Protein AF-A0A2B7ZLS0-F1 (afdb_monomer)

Radius of gyration: 19.52 Å; Cα contacts (8 Å, |Δi|>4): 32; chains: 1; bounding box: 53×21×35 Å

Organism: NCBI:txid73230

Foldseek 3Di:
DDPVVVVVVCPVPDDDDPADPVCVVVLLVVLQVLLVVLVVVCVVDPDPVSCVVRVVSSVVSND

Secondary structure (DSSP, 8-state):
--HHHHHHHHTTS----SS-TTTHHHHHHHHHHHHHHHHHHHHHS--TTHIIIIIHHHHHHH-

InterPro domains:
  IPR007915 Oligosaccharyltransferase complex subunit [PF05251] (13-63)

Nearest PDB structures (foldseek):
  6s7t-assembly1_F  TM=4.507E-01  e=8.149E+00  Homo sapiens

pLDDT: mean 92.36, std 5.23, range [68.75, 98.25]

Sequence (63 aa):
MSLNEIWDSAGGSPFYPLVSKNTQFFVSFTLLVTTVVLIGFFGLNRTLLSLPLLGVPASLAFG

Structure (mmCIF, N/CA/C/O backbone):
data_AF-A0A2B7ZLS0-F1
#
_entry.id   AF-A0A2B7ZLS0-F1
#
loop_
_ato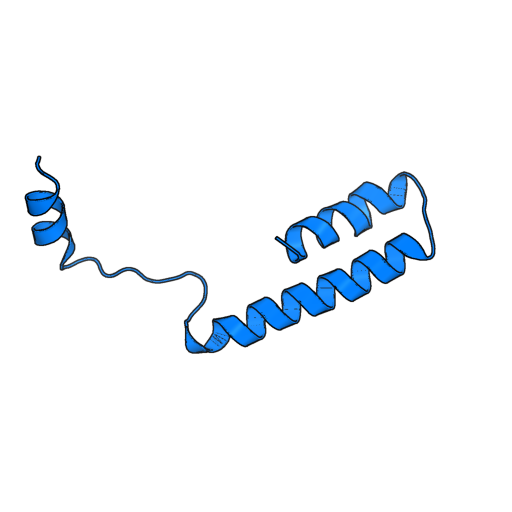m_site.group_PDB
_atom_site.id
_atom_site.type_symbol
_atom_site.label_atom_id
_atom_site.label_alt_id
_atom_site.label_comp_id
_atom_site.label_asym_id
_atom_site.label_entity_id
_atom_site.label_seq_id
_atom_site.pdbx_PDB_ins_code
_atom_site.Cartn_x
_atom_site.Cartn_y
_atom_site.Cartn_z
_atom_site.occupancy
_atom_site.B_iso_or_equiv
_atom_site.auth_seq_id
_atom_site.auth_comp_id
_atom_site.auth_asym_id
_atom_site.auth_atom_id
_atom_site.pdbx_PDB_model_num
ATOM 1 N N . MET A 1 1 ? 32.356 17.658 -4.269 1.00 68.75 1 MET A N 1
ATOM 2 C CA . MET A 1 1 ? 31.616 16.912 -5.301 1.00 68.75 1 MET A CA 1
ATOM 3 C C . MET A 1 1 ? 30.502 17.786 -5.832 1.00 68.75 1 MET A C 1
ATOM 5 O O . MET A 1 1 ? 29.722 18.296 -5.032 1.00 68.75 1 MET A O 1
ATOM 9 N N . SER A 1 2 ? 30.467 18.008 -7.142 1.00 92.50 2 SER A N 1
ATOM 10 C CA . SER A 1 2 ? 29.374 18.709 -7.824 1.00 92.50 2 SER A CA 1
ATOM 11 C C . SER A 1 2 ? 28.242 17.740 -8.194 1.00 92.50 2 SER A C 1
ATOM 13 O O . SER A 1 2 ? 28.458 16.534 -8.294 1.00 92.50 2 SER A O 1
ATOM 15 N N . LEU A 1 3 ? 27.029 18.256 -8.425 1.00 90.12 3 LEU A N 1
ATOM 16 C CA . LEU A 1 3 ? 25.892 17.454 -8.911 1.00 90.12 3 LEU A CA 1
ATOM 17 C C . LEU A 1 3 ? 26.208 16.739 -10.235 1.00 90.12 3 LEU A C 1
ATOM 19 O O . LEU A 1 3 ? 25.760 15.615 -10.434 1.00 90.12 3 LEU A O 1
ATOM 23 N N . ASN A 1 4 ? 27.017 17.365 -11.095 1.00 90.12 4 ASN A N 1
ATOM 24 C CA . ASN A 1 4 ? 27.450 16.776 -12.362 1.00 90.12 4 ASN A CA 1
ATOM 25 C C . ASN A 1 4 ? 28.348 15.550 -12.139 1.00 90.12 4 ASN A C 1
ATOM 27 O O . ASN A 1 4 ? 28.123 14.514 -12.746 1.00 90.12 4 ASN A O 1
ATOM 31 N N . GLU A 1 5 ? 29.296 15.618 -11.198 1.00 88.81 5 GLU A N 1
ATOM 32 C CA . GLU A 1 5 ? 30.160 14.472 -10.863 1.00 88.81 5 GLU A CA 1
ATOM 33 C C . GLU A 1 5 ? 29.361 13.289 -10.281 1.00 88.81 5 GLU A C 1
ATOM 35 O O . GLU A 1 5 ? 29.677 12.124 -10.533 1.00 88.81 5 GLU A O 1
ATOM 40 N N . ILE A 1 6 ? 28.304 13.569 -9.511 1.00 86.50 6 ILE A N 1
ATOM 41 C CA . ILE A 1 6 ? 27.402 12.538 -8.968 1.00 86.50 6 ILE A CA 1
ATOM 42 C C . ILE A 1 6 ? 26.549 11.923 -10.087 1.00 86.50 6 ILE A C 1
ATOM 44 O O . ILE A 1 6 ? 26.366 10.710 -10.120 1.00 86.50 6 ILE A O 1
ATOM 48 N N . TRP A 1 7 ? 26.049 12.740 -11.016 1.00 86.44 7 TRP A N 1
ATOM 49 C CA . TRP A 1 7 ? 25.289 12.270 -12.176 1.00 86.44 7 TRP A CA 1
ATOM 50 C C . TRP A 1 7 ? 26.122 11.344 -13.069 1.00 86.44 7 TRP A C 1
ATOM 52 O O . TRP A 1 7 ? 25.687 10.234 -13.379 1.00 86.44 7 TRP A O 1
ATOM 62 N N . ASP A 1 8 ? 27.340 11.764 -13.412 1.00 89.00 8 ASP A N 1
ATOM 63 C CA . ASP A 1 8 ? 28.236 10.992 -14.276 1.00 89.00 8 ASP A CA 1
ATOM 64 C C . ASP A 1 8 ? 28.655 9.663 -13.626 1.00 89.00 8 ASP A C 1
ATOM 66 O O . ASP A 1 8 ? 28.772 8.641 -14.304 1.00 89.00 8 ASP A O 1
ATOM 70 N N . SER A 1 9 ? 28.821 9.638 -12.298 1.00 87.06 9 SER A N 1
ATOM 71 C CA . SER A 1 9 ? 29.139 8.409 -11.555 1.00 87.06 9 SER A CA 1
ATOM 72 C C . SER A 1 9 ? 27.932 7.493 -11.303 1.00 87.06 9 SER A C 1
ATOM 74 O O . SER A 1 9 ? 28.112 6.287 -11.120 1.00 87.06 9 SER A O 1
ATOM 76 N N . ALA A 1 10 ? 26.699 8.010 -11.346 1.00 85.69 10 ALA A N 1
ATOM 77 C CA . ALA A 1 10 ? 25.476 7.233 -11.122 1.00 85.69 10 ALA A CA 1
ATOM 78 C C . ALA A 1 10 ? 25.051 6.360 -12.321 1.00 85.69 10 ALA A C 1
ATOM 80 O O . ALA A 1 10 ? 24.186 5.496 -12.165 1.00 85.69 10 ALA A O 1
ATOM 81 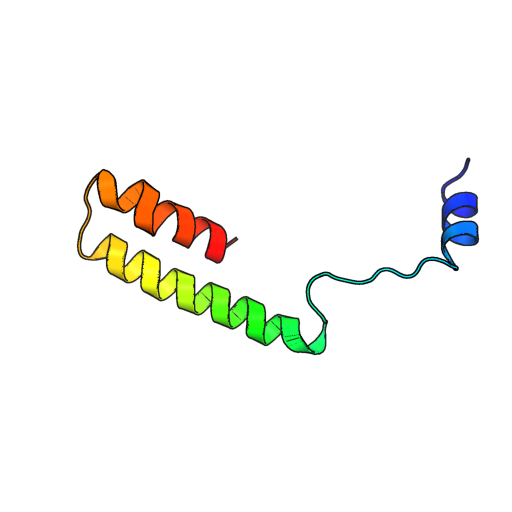N N . GLY A 1 11 ? 25.668 6.521 -13.499 1.00 82.19 11 GLY A N 1
ATOM 82 C CA . GLY A 1 11 ? 25.316 5.777 -14.719 1.00 82.19 11 GLY A CA 1
ATOM 83 C C . GLY A 1 11 ? 25.380 4.243 -14.597 1.00 82.19 11 GLY A C 1
ATOM 84 O O . GLY A 1 11 ? 24.708 3.543 -15.351 1.00 82.19 11 GLY A O 1
ATOM 85 N N . GLY A 1 12 ? 26.138 3.710 -13.630 1.00 84.12 12 GLY A N 1
ATOM 86 C CA . GLY A 1 12 ? 26.218 2.271 -13.337 1.00 84.12 12 GLY A CA 1
ATOM 87 C C . GLY A 1 12 ? 25.175 1.741 -12.342 1.00 84.12 12 GLY A C 1
ATOM 88 O O . GLY A 1 12 ? 25.104 0.532 -12.132 1.00 84.12 12 GLY A O 1
ATOM 89 N N . SER A 1 13 ? 24.374 2.615 -11.723 1.00 87.31 13 SER A N 1
ATOM 90 C CA . SER A 1 13 ? 23.416 2.263 -10.666 1.00 87.31 13 SER A CA 1
ATOM 91 C C . SER A 1 13 ? 22.006 2.766 -11.008 1.00 87.31 13 SER A C 1
ATOM 93 O O . SER A 1 13 ? 21.549 3.764 -10.442 1.00 87.31 13 SER A O 1
ATOM 95 N N . PRO A 1 14 ? 21.292 2.097 -11.931 1.00 86.25 14 PRO A N 1
ATOM 96 C CA . PRO A 1 14 ? 19.950 2.510 -12.327 1.00 86.25 14 PRO A CA 1
ATOM 97 C C . PRO A 1 14 ? 18.948 2.420 -11.165 1.00 86.25 14 PRO A C 1
ATOM 99 O O . PRO A 1 14 ? 19.057 1.575 -10.277 1.00 86.25 14 PRO A O 1
ATOM 102 N N . PHE A 1 15 ? 17.940 3.295 -11.190 1.00 88.12 15 PHE A N 1
ATOM 103 C CA . PHE A 1 15 ? 16.848 3.292 -10.220 1.00 88.12 15 PHE A CA 1
ATOM 104 C C . PHE A 1 15 ? 15.874 2.140 -10.491 1.00 88.12 15 PHE A C 1
ATOM 106 O O . PHE A 1 15 ? 15.306 2.037 -11.579 1.00 88.12 15 PHE A O 1
ATOM 113 N N . TYR A 1 16 ? 15.632 1.319 -9.470 1.00 90.56 16 TYR A N 1
ATOM 114 C CA . TYR A 1 16 ? 14.636 0.252 -9.498 1.00 90.56 16 TYR A CA 1
ATOM 115 C C . TYR A 1 16 ? 13.455 0.641 -8.603 1.00 90.56 16 TYR A C 1
ATOM 117 O O . TYR A 1 16 ? 13.587 0.604 -7.377 1.00 90.56 16 TYR A O 1
ATOM 125 N N . PRO A 1 17 ? 12.307 1.047 -9.174 1.00 92.75 17 PRO A N 1
ATOM 126 C CA . PRO A 1 17 ? 11.158 1.431 -8.371 1.00 92.75 17 PRO A CA 1
ATOM 127 C C . PRO A 1 17 ? 10.580 0.219 -7.637 1.00 92.75 17 PRO A C 1
ATOM 129 O O . PRO A 1 17 ? 10.470 -0.868 -8.203 1.00 92.75 17 PRO A O 1
ATOM 132 N N . LEU A 1 18 ? 10.127 0.440 -6.400 1.00 94.88 18 LEU A N 1
ATOM 133 C CA . LEU A 1 18 ? 9.398 -0.562 -5.609 1.00 94.88 18 LEU A CA 1
ATOM 134 C C . LEU A 1 18 ? 8.143 -1.077 -6.333 1.00 94.88 18 LEU A C 1
ATOM 136 O O . LEU A 1 18 ? 7.784 -2.242 -6.200 1.00 94.88 18 LEU A O 1
ATOM 140 N N . VAL A 1 19 ? 7.484 -0.215 -7.114 1.00 95.06 19 VAL A N 1
ATOM 141 C CA . VAL A 1 19 ? 6.329 -0.568 -7.946 1.00 95.06 19 VAL A CA 1
ATOM 142 C C . VAL A 1 19 ? 6.685 -0.335 -9.407 1.00 95.06 19 VAL A C 1
ATOM 144 O O . VAL A 1 19 ? 7.011 0.780 -9.811 1.00 95.06 19 VAL A O 1
ATOM 147 N N . SER A 1 20 ? 6.611 -1.392 -10.218 1.00 95.06 20 SER A N 1
ATOM 148 C CA . SER A 1 20 ? 6.898 -1.291 -11.648 1.00 95.06 20 SER A CA 1
ATOM 149 C C . SER A 1 20 ? 5.891 -0.377 -12.360 1.00 95.06 20 SER A C 1
ATOM 151 O O . SER A 1 20 ? 4.707 -0.342 -12.017 1.00 95.06 20 SER A O 1
ATOM 153 N N . LYS A 1 21 ? 6.334 0.307 -13.421 1.00 93.25 21 LYS A N 1
ATOM 154 C CA . LYS A 1 21 ? 5.472 1.177 -14.239 1.00 93.25 21 LYS A CA 1
ATOM 155 C C . LYS A 1 21 ? 4.235 0.447 -14.780 1.00 93.25 21 LYS A C 1
ATOM 157 O O . LYS A 1 21 ? 3.154 1.022 -14.838 1.00 93.25 21 LYS A O 1
ATOM 162 N N . ASN A 1 22 ? 4.383 -0.830 -15.130 1.00 96.69 22 ASN A N 1
ATOM 163 C CA . ASN A 1 22 ? 3.310 -1.639 -15.712 1.00 96.69 22 ASN A CA 1
ATOM 164 C C . ASN A 1 22 ? 2.240 -2.031 -14.681 1.00 96.69 22 ASN A C 1
ATOM 166 O O . ASN A 1 22 ? 1.108 -2.323 -15.055 1.00 96.69 22 ASN A O 1
ATOM 170 N N . THR A 1 23 ? 2.579 -2.026 -13.390 1.00 97.19 23 THR A N 1
ATOM 171 C CA . THR A 1 23 ? 1.668 -2.402 -12.299 1.00 97.19 23 THR A CA 1
ATOM 172 C C . THR A 1 23 ? 1.161 -1.205 -11.499 1.00 97.19 23 THR A C 1
ATOM 174 O O . THR A 1 23 ? 0.272 -1.378 -10.671 1.00 97.19 23 THR A O 1
ATOM 177 N N . GLN A 1 24 ? 1.681 0.002 -11.743 1.00 96.19 24 GLN A N 1
ATOM 178 C CA . GLN A 1 24 ? 1.358 1.205 -10.972 1.00 96.19 24 GLN A CA 1
ATOM 179 C C . GLN A 1 24 ? -0.151 1.476 -10.905 1.00 96.19 24 GLN A C 1
ATOM 181 O O . GLN A 1 24 ? -0.686 1.653 -9.816 1.00 96.19 24 GLN A O 1
ATOM 186 N N . PHE A 1 25 ? -0.852 1.432 -12.044 1.00 96.56 25 PHE A N 1
ATOM 187 C CA . PHE A 1 25 ? -2.305 1.636 -12.076 1.00 96.56 25 PHE A CA 1
ATOM 188 C C . PHE A 1 25 ? -3.053 0.583 -11.253 1.00 96.56 25 PHE A C 1
ATOM 190 O O . PHE A 1 25 ? -3.922 0.925 -10.458 1.00 96.56 25 PHE A O 1
ATOM 197 N N . PHE A 1 26 ? -2.695 -0.693 -11.413 1.00 97.81 26 PHE A N 1
ATOM 198 C CA . PHE A 1 26 ? -3.342 -1.793 -10.700 1.00 97.81 26 PHE A CA 1
ATOM 199 C C . PHE A 1 26 ? -3.154 -1.680 -9.183 1.00 97.81 26 PHE A C 1
ATOM 201 O O . PHE A 1 26 ? -4.115 -1.830 -8.428 1.00 97.81 26 PHE A O 1
ATOM 208 N N . VAL A 1 27 ? -1.933 -1.366 -8.739 1.00 97.38 27 VAL A N 1
ATOM 209 C CA . VAL A 1 27 ? -1.618 -1.154 -7.322 1.00 97.38 27 VAL A CA 1
ATOM 210 C C . VAL A 1 27 ? -2.421 0.027 -6.779 1.00 97.38 27 VAL A C 1
ATOM 212 O O . VAL A 1 27 ? -3.177 -0.151 -5.828 1.00 97.38 27 VAL A O 1
ATOM 215 N N . SER A 1 28 ? -2.355 1.198 -7.418 1.00 96.12 28 SER A N 1
ATOM 216 C CA . SER A 1 28 ? -3.095 2.387 -6.972 1.00 96.12 28 SER A CA 1
ATOM 217 C C . SER A 1 28 ? -4.611 2.176 -6.957 1.00 96.12 28 SER A C 1
ATOM 219 O O . SER A 1 28 ? -5.278 2.586 -6.011 1.00 96.12 28 SER A O 1
ATOM 221 N N . PHE A 1 29 ? -5.168 1.501 -7.964 1.00 97.50 29 PHE A N 1
ATOM 222 C CA . PHE A 1 29 ? -6.594 1.176 -8.005 1.00 97.50 29 PHE A CA 1
ATOM 223 C C . PHE A 1 29 ? -6.994 0.231 -6.866 1.00 97.50 29 PHE A C 1
ATOM 225 O O . PHE A 1 29 ? -8.015 0.445 -6.216 1.00 97.50 29 PHE A O 1
ATOM 232 N N . THR A 1 30 ? -6.169 -0.776 -6.576 1.00 98.06 30 THR A N 1
ATOM 233 C CA . THR A 1 30 ? -6.403 -1.705 -5.461 1.00 98.06 30 THR A CA 1
ATOM 234 C C . THR A 1 30 ? -6.362 -0.983 -4.114 1.00 98.06 30 THR A C 1
ATOM 236 O O . THR A 1 30 ? -7.234 -1.212 -3.271 1.00 98.06 30 THR A O 1
ATOM 239 N N . LEU A 1 31 ? -5.396 -0.078 -3.919 1.00 97.56 31 LEU A N 1
ATOM 240 C CA . LEU A 1 31 ? -5.320 0.778 -2.733 1.00 97.56 31 LEU A CA 1
ATOM 241 C C . LEU A 1 31 ? -6.582 1.647 -2.590 1.00 97.56 31 LEU A C 1
ATOM 243 O O . LEU A 1 31 ? -7.204 1.645 -1.530 1.00 97.56 31 LEU A O 1
ATOM 247 N N . LEU A 1 32 ? -7.041 2.283 -3.673 1.00 98.00 32 LEU A N 1
ATOM 248 C CA . LEU A 1 32 ? -8.259 3.101 -3.668 1.00 98.00 32 LEU A CA 1
ATOM 249 C C . LEU A 1 32 ? -9.516 2.290 -3.315 1.00 98.00 32 LEU A C 1
ATOM 251 O O . LEU A 1 32 ? -10.319 2.723 -2.487 1.00 98.00 32 LEU A O 1
ATOM 255 N N . VAL A 1 33 ? -9.695 1.108 -3.913 1.00 98.25 33 VAL A N 1
ATOM 256 C CA . VAL A 1 33 ? -10.821 0.213 -3.590 1.00 98.25 33 VAL A CA 1
ATOM 257 C C . VAL A 1 33 ? -10.769 -0.200 -2.120 1.00 98.25 33 VAL A C 1
ATOM 259 O O . VAL A 1 33 ? -11.791 -0.172 -1.435 1.00 98.25 33 VAL A O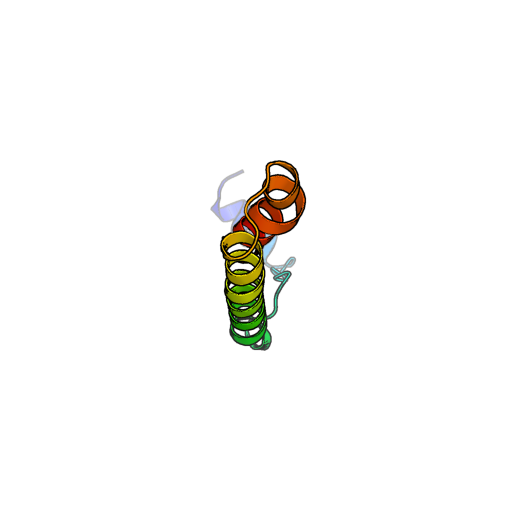 1
ATOM 262 N N . THR A 1 34 ? -9.577 -0.520 -1.616 1.00 97.88 34 THR A N 1
ATOM 263 C CA . THR A 1 34 ? -9.363 -0.864 -0.204 1.00 97.88 34 THR A CA 1
ATOM 264 C C . THR A 1 34 ? -9.784 0.286 0.709 1.00 97.88 34 THR A C 1
ATOM 266 O O . THR A 1 34 ? -10.525 0.063 1.666 1.00 97.88 34 THR A O 1
ATOM 269 N N . THR A 1 35 ? -9.408 1.523 0.379 1.00 97.56 35 THR A N 1
ATOM 270 C CA . THR A 1 35 ? -9.857 2.720 1.099 1.00 97.56 35 THR A CA 1
ATOM 271 C C . THR A 1 35 ? -11.376 2.836 1.123 1.00 97.56 35 THR A C 1
ATOM 273 O O . THR A 1 35 ? -11.950 3.019 2.1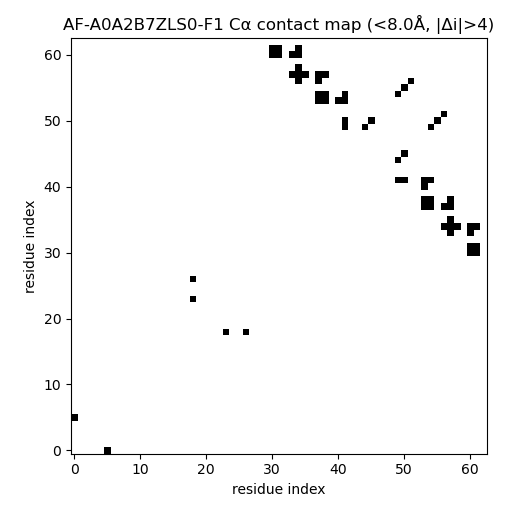95 1.00 97.56 35 THR A O 1
ATOM 276 N N . VAL A 1 36 ? -12.049 2.704 -0.025 1.00 97.38 36 VAL A N 1
ATOM 277 C CA . VAL A 1 36 ? -13.519 2.807 -0.100 1.00 97.38 36 VAL A CA 1
ATOM 278 C C . VAL A 1 36 ? -14.188 1.771 0.803 1.00 97.38 36 VAL A C 1
ATOM 280 O O . VAL A 1 36 ? -15.116 2.103 1.542 1.00 97.38 36 VAL A O 1
ATOM 283 N N . VAL A 1 37 ? -13.688 0.534 0.793 1.00 97.00 37 VAL A N 1
ATOM 284 C CA . VAL A 1 37 ? -14.204 -0.551 1.635 1.00 97.00 37 VAL A CA 1
ATOM 285 C C . VAL A 1 37 ? -13.989 -0.248 3.121 1.00 97.00 37 VAL A C 1
ATOM 287 O O . VAL A 1 37 ? -14.942 -0.306 3.899 1.00 97.00 37 VAL A O 1
ATOM 290 N N . LEU A 1 38 ? -12.770 0.116 3.526 1.00 95.75 38 LEU A N 1
ATOM 291 C CA . LEU A 1 38 ? -12.436 0.378 4.930 1.00 95.75 38 LEU A CA 1
ATOM 292 C C . LEU A 1 38 ? -13.175 1.600 5.491 1.00 95.75 38 LEU A C 1
ATOM 294 O O . LEU A 1 38 ? -13.712 1.528 6.598 1.00 95.75 38 LEU A O 1
ATOM 298 N N . ILE A 1 39 ? -13.257 2.695 4.727 1.00 94.88 39 ILE A N 1
ATOM 299 C CA . ILE A 1 39 ? -14.040 3.881 5.107 1.00 94.88 39 ILE A CA 1
ATOM 300 C C . ILE A 1 39 ? -15.524 3.527 5.191 1.00 94.88 39 ILE A C 1
ATOM 302 O O . ILE A 1 39 ? -16.195 3.969 6.122 1.00 94.88 39 ILE A O 1
ATOM 306 N N . GLY A 1 40 ? -16.035 2.711 4.264 1.00 93.81 40 GLY A N 1
ATOM 307 C CA . GLY A 1 40 ? -17.402 2.198 4.318 1.00 93.81 40 GLY A CA 1
ATOM 308 C C . GLY A 1 40 ? -17.676 1.457 5.629 1.00 93.81 40 GLY A C 1
ATOM 309 O O . GLY A 1 40 ? -18.593 1.826 6.362 1.00 93.81 40 GLY A O 1
ATOM 310 N N . PHE A 1 41 ? -16.840 0.477 5.982 1.00 94.12 41 PHE A N 1
ATOM 311 C CA . PHE A 1 41 ? -16.970 -0.276 7.236 1.00 94.12 41 PHE A CA 1
ATOM 312 C C . PHE A 1 41 ? -16.857 0.610 8.482 1.00 94.12 41 PHE A C 1
ATOM 314 O O . PHE A 1 41 ? -17.689 0.506 9.385 1.00 94.12 41 PHE A O 1
ATOM 321 N N . PHE A 1 42 ? -15.875 1.513 8.520 1.00 92.94 42 PHE A N 1
ATOM 322 C CA . PHE A 1 42 ? -15.729 2.489 9.602 1.00 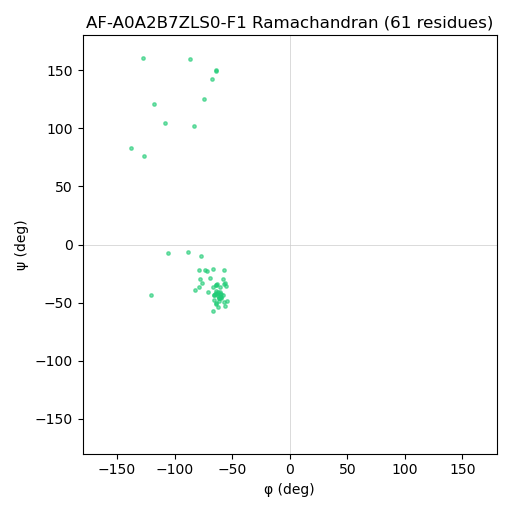92.94 42 PHE A CA 1
ATOM 323 C C . PHE A 1 42 ? -16.967 3.392 9.723 1.00 92.94 42 PHE A C 1
ATOM 325 O O . PHE A 1 42 ? -17.461 3.651 10.820 1.00 92.94 42 PHE A O 1
ATOM 332 N N . GLY A 1 43 ? -17.503 3.843 8.587 1.00 90.31 43 GLY A N 1
ATOM 333 C CA . GLY A 1 43 ? -18.671 4.711 8.512 1.00 90.31 43 GLY A CA 1
ATOM 334 C C . GLY A 1 43 ? -19.945 4.069 9.060 1.00 90.31 43 GLY A C 1
ATOM 335 O O . GLY A 1 43 ? -20.751 4.789 9.653 1.00 90.31 43 GLY A O 1
ATOM 336 N N . LEU A 1 44 ? -20.096 2.750 8.895 1.00 92.75 44 LEU A N 1
ATOM 337 C CA . LEU A 1 44 ? -21.248 1.966 9.352 1.00 92.75 44 LEU A CA 1
ATOM 338 C C . LEU A 1 44 ? -21.224 1.655 10.858 1.00 92.75 44 LEU A C 1
ATOM 340 O O . LEU A 1 44 ? -22.288 1.531 11.461 1.00 92.75 44 LEU A O 1
ATOM 344 N N . ASN A 1 45 ? -20.046 1.532 11.479 1.00 83.25 45 ASN A N 1
ATOM 345 C CA . ASN A 1 45 ? -19.919 1.235 12.909 1.00 83.25 45 ASN A CA 1
ATOM 346 C C . ASN A 1 45 ? -18.816 2.083 13.559 1.00 83.25 45 ASN A C 1
ATOM 348 O O . ASN A 1 45 ? -17.672 1.655 13.729 1.00 83.25 45 ASN A O 1
ATOM 352 N N . ARG A 1 46 ? -19.187 3.318 13.914 1.00 87.06 46 ARG A N 1
ATOM 353 C CA . ARG A 1 46 ? -18.273 4.321 14.468 1.00 87.06 46 ARG A CA 1
ATOM 354 C C . ARG A 1 46 ? -18.100 4.127 15.968 1.00 87.06 46 ARG A C 1
ATOM 356 O O . ARG A 1 46 ? -18.928 4.551 16.770 1.00 87.06 46 ARG A O 1
ATOM 363 N N . THR A 1 47 ? -16.978 3.536 16.342 1.00 91.56 47 THR A N 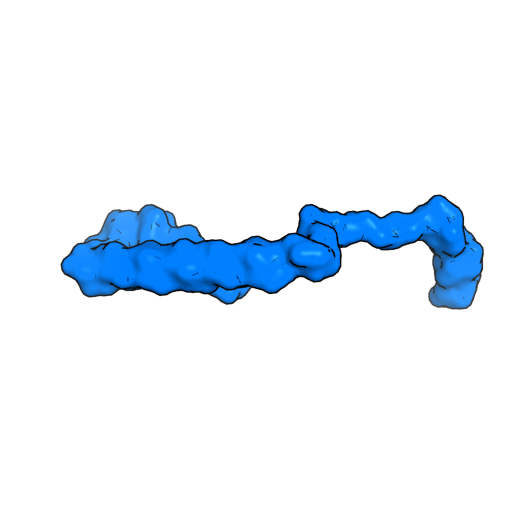1
ATOM 364 C CA . THR A 1 47 ? -16.515 3.433 17.733 1.00 91.56 47 THR A CA 1
ATOM 365 C C . THR A 1 47 ? -15.083 3.944 17.854 1.00 91.56 47 THR A C 1
ATOM 367 O O . THR A 1 47 ? -14.342 3.971 16.870 1.00 91.56 47 THR A O 1
ATOM 370 N N . LEU A 1 48 ? -14.640 4.297 19.064 1.00 90.94 48 LEU A N 1
ATOM 371 C CA . LEU A 1 48 ? -13.240 4.686 19.293 1.00 90.94 48 LEU A CA 1
ATOM 372 C C . LEU A 1 48 ? -12.251 3.584 18.883 1.00 90.94 48 LEU A C 1
ATOM 374 O O . LEU A 1 48 ? -11.147 3.882 18.445 1.00 90.94 48 LEU A O 1
ATOM 378 N N . LEU A 1 49 ? -12.671 2.320 18.969 1.00 91.88 49 LEU A N 1
ATOM 379 C CA . LEU A 1 49 ? -11.873 1.153 18.599 1.00 91.88 49 LEU A CA 1
ATOM 380 C C . LEU A 1 49 ? -11.798 0.974 17.068 1.00 91.88 49 LEU A C 1
ATOM 382 O O . LEU A 1 49 ? -10.761 0.590 16.534 1.00 91.88 49 LEU A O 1
ATOM 386 N N . SER A 1 50 ? -12.857 1.337 16.336 1.00 92.19 50 SER A N 1
ATOM 387 C CA . SER A 1 50 ? -12.864 1.310 14.864 1.00 92.19 50 SER A CA 1
ATOM 388 C C . SER A 1 50 ? -11.903 2.325 14.225 1.00 92.19 50 SER A C 1
ATOM 390 O O . SER A 1 50 ? -11.486 2.142 13.084 1.00 92.19 50 SER A O 1
ATOM 392 N N . LEU A 1 51 ? -11.506 3.374 14.953 1.00 91.38 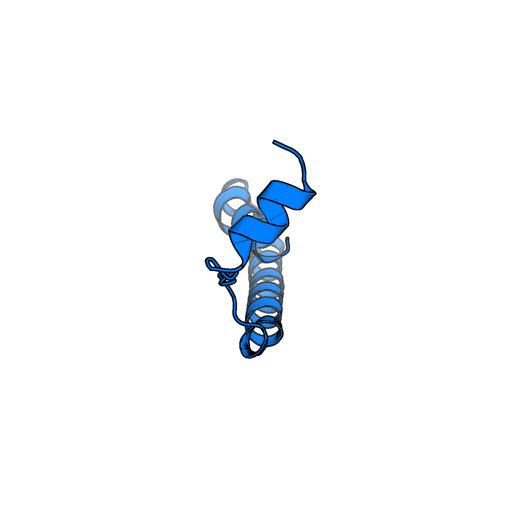51 LEU A N 1
ATOM 393 C CA . LEU A 1 51 ? -10.611 4.411 14.442 1.00 91.38 51 LEU A CA 1
ATOM 394 C C . LEU A 1 51 ? -9.187 3.886 14.157 1.00 91.38 51 LEU A C 1
ATOM 396 O O . LEU A 1 51 ? -8.759 3.983 13.006 1.00 91.38 51 LEU A O 1
ATOM 400 N N . PRO A 1 52 ? -8.451 3.297 15.123 1.00 93.25 52 PRO A N 1
ATOM 401 C CA . PRO A 1 52 ? -7.141 2.716 14.837 1.00 93.25 52 PRO A CA 1
ATOM 402 C C . PRO A 1 52 ? -7.231 1.459 13.965 1.00 93.25 52 PRO A C 1
ATOM 404 O O . PRO A 1 52 ? -6.302 1.186 13.215 1.00 93.25 52 PRO A O 1
ATOM 407 N N . LEU A 1 53 ? -8.330 0.699 14.039 1.00 93.38 53 LEU A N 1
ATOM 408 C CA . LEU A 1 53 ? -8.464 -0.550 13.285 1.00 93.38 53 LEU A CA 1
ATOM 409 C C . LEU A 1 53 ? -8.832 -0.358 11.813 1.00 93.38 53 LEU A C 1
ATOM 411 O O . LEU A 1 53 ? -8.387 -1.139 10.980 1.00 93.38 53 LEU A O 1
ATOM 415 N N . LEU A 1 54 ? -9.665 0.632 11.491 1.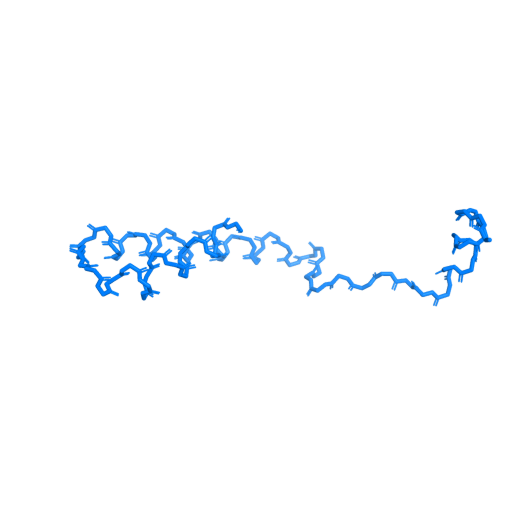00 95.00 54 LEU A N 1
ATOM 416 C CA . LEU A 1 54 ? -10.199 0.828 10.139 1.00 95.00 54 LEU A CA 1
ATOM 417 C C . LEU A 1 54 ? -9.821 2.196 9.575 1.00 95.00 54 LEU A C 1
ATOM 419 O O . LEU A 1 54 ? -9.393 2.282 8.428 1.00 95.00 54 LEU A O 1
ATOM 423 N N . GLY A 1 55 ? -9.928 3.255 10.381 1.00 92.69 55 GLY A N 1
ATOM 424 C CA . GLY A 1 55 ? -9.636 4.625 9.951 1.00 92.69 55 GLY A CA 1
ATOM 425 C C . GLY A 1 55 ? -8.163 4.851 9.601 1.00 92.69 55 GLY A C 1
ATOM 426 O O . GLY A 1 55 ? -7.865 5.391 8.536 1.00 92.69 55 GLY A O 1
ATOM 427 N N . VAL A 1 56 ? -7.237 4.404 10.457 1.00 94.44 56 VAL A N 1
ATOM 428 C CA . VAL A 1 56 ? -5.791 4.552 10.202 1.00 94.44 56 VAL A CA 1
ATOM 429 C C . VAL A 1 56 ? -5.356 3.764 8.956 1.00 94.44 56 VAL A C 1
ATOM 431 O O . VAL A 1 56 ? -4.779 4.380 8.059 1.00 94.44 56 VAL A O 1
ATOM 434 N N . PRO A 1 57 ? -5.678 2.463 8.806 1.00 95.00 57 PRO A N 1
ATOM 435 C CA . PRO A 1 57 ? -5.354 1.732 7.582 1.00 95.00 57 PRO A CA 1
ATOM 436 C C . PRO A 1 57 ? -6.014 2.312 6.327 1.00 95.00 57 PRO A C 1
ATOM 438 O O . PRO A 1 57 ? -5.379 2.347 5.276 1.00 95.00 57 PRO A O 1
ATOM 441 N N . ALA A 1 58 ? -7.248 2.818 6.424 1.00 95.50 58 ALA A N 1
ATOM 442 C CA . ALA A 1 58 ? -7.912 3.481 5.303 1.00 95.50 58 ALA A CA 1
ATOM 443 C C . ALA A 1 58 ? -7.175 4.747 4.846 1.00 95.50 58 ALA A C 1
ATOM 445 O O . ALA A 1 58 ? -7.046 4.979 3.647 1.00 95.50 58 ALA A O 1
ATOM 446 N N . SER A 1 59 ? -6.677 5.556 5.789 1.00 94.94 59 SER A N 1
ATOM 447 C CA . SER A 1 59 ? -5.900 6.757 5.469 1.00 94.94 59 SER A CA 1
ATOM 448 C C . SER A 1 59 ? -4.583 6.406 4.781 1.00 94.94 59 SER A C 1
ATOM 450 O O . SER A 1 59 ? -4.232 7.056 3.80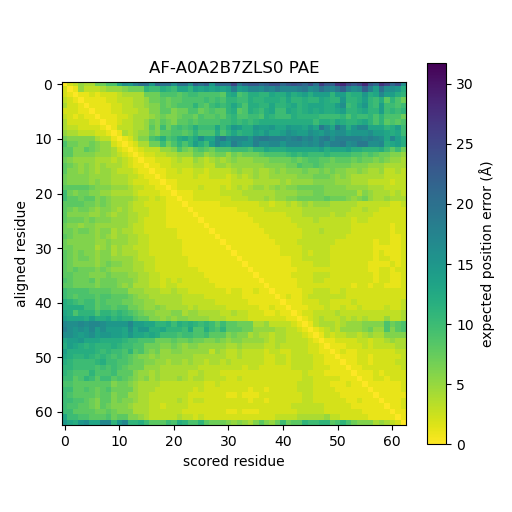4 1.00 94.94 59 SER A O 1
ATOM 452 N N . LEU A 1 60 ? -3.885 5.368 5.257 1.00 95.56 60 LEU A N 1
ATOM 453 C CA . LEU A 1 60 ? -2.630 4.898 4.657 1.00 95.56 60 LEU A CA 1
ATOM 454 C C . LEU A 1 60 ? -2.839 4.306 3.258 1.00 95.56 60 LEU A C 1
ATOM 456 O O . LEU A 1 60 ? -1.998 4.472 2.386 1.00 95.56 60 LEU A O 1
ATOM 460 N N . ALA A 1 61 ? -3.958 3.613 3.031 1.00 96.31 61 ALA A N 1
ATOM 461 C CA . ALA A 1 61 ? -4.301 3.102 1.707 1.00 96.31 61 ALA A CA 1
ATOM 462 C C . ALA A 1 61 ? -4.714 4.223 0.735 1.00 96.31 61 ALA A C 1
ATOM 464 O O . ALA A 1 61 ? -4.633 4.046 -0.476 1.00 96.31 61 ALA A O 1
ATOM 465 N N . PHE A 1 62 ? -5.167 5.375 1.237 1.00 95.38 62 PHE A N 1
ATOM 466 C CA . PHE A 1 62 ? -5.557 6.505 0.397 1.00 95.38 62 PHE A CA 1
ATOM 467 C C . PHE A 1 62 ? -4.373 7.366 -0.066 1.00 95.38 62 PHE A C 1
ATOM 469 O O . PHE A 1 62 ? -4.396 7.826 -1.209 1.00 95.38 62 PHE A O 1
ATOM 476 N N . GLY A 1 63 ? -3.375 7.600 0.799 1.00 82.50 63 GLY A N 1
ATOM 477 C CA . GLY A 1 63 ? -2.262 8.526 0.540 1.00 82.50 63 GLY A CA 1
ATOM 478 C C . GLY A 1 63 ? -1.003 8.204 1.325 1.00 82.50 63 GLY A C 1
ATOM 479 O O . GLY A 1 63 ? -0.902 8.691 2.473 1.00 82.50 63 GLY A O 1
#

Solvent-accessible surface area (backbone atoms only — not comparable to full-atom values): 3722 Å² total; per-residue (Å²): 135,54,74,65,60,52,56,69,65,40,76,85,60,78,89,79,65,95,63,50,83,91,46,43,65,60,52,54,49,50,28,45,52,50,19,55,52,29,48,48,55,31,70,76,51,82,47,84,70,35,38,72,68,24,48,49,56,20,49,60,39,66,104

Mean predicted aligned error: 5.44 Å